Protein AF-A0A351BJ58-F1 (afdb_monomer_lite)

Secondary structure (DSSP, 8-state):
-EEEEEESS--HHHHHHHHHHHHTT-EEEEEE-S-HHHHHHHHHHH--SEEEEEE-SSPPPHHHHTT--

pLDDT: mean 94.06, std 6.03, range [57.22, 98.5]

Sequence (69 aa):
MRILLLCHAFNSLSQRLYCELAGRGHQLSVEYDVADSVTDEAVALFRPDLIIAPYLRRAIPATIWRQHC

Radius of gyration: 11.31 Å; chains: 1; bounding box: 24×28×26 Å

Foldseek 3Di:
DEEEEEAQDCDPQVVVVVVVCVVVVYHYDYHHPPDQVSVVVCCVVSVGPYYDYRHDPDDHDPVPVVVVD

Structure (mmCIF, N/CA/C/O backbone):
data_AF-A0A351BJ58-F1
#
_entry.id   AF-A0A351BJ58-F1
#
loop_
_atom_site.group_PDB
_atom_site.id
_atom_site.type_symbol
_atom_site.label_atom_id
_atom_site.label_alt_id
_atom_site.label_comp_id
_atom_site.label_asym_id
_atom_site.label_entity_id
_atom_site.label_seq_id
_atom_site.pdbx_PDB_ins_code
_atom_site.Cartn_x
_atom_site.Cartn_y
_atom_site.Cartn_z
_atom_site.occupancy
_atom_site.B_iso_or_equiv
_atom_site.auth_seq_id
_atom_site.auth_comp_id
_atom_site.auth_asym_id
_atom_site.auth_atom_id
_atom_site.pdbx_PDB_model_num
ATOM 1 N N . MET A 1 1 ? -8.767 -5.167 9.899 1.00 96.44 1 MET A N 1
ATOM 2 C CA . MET A 1 1 ? -8.080 -5.850 8.775 1.00 96.44 1 MET A CA 1
ATOM 3 C C . MET A 1 1 ? -6.750 -5.175 8.526 1.00 96.44 1 MET A C 1
ATOM 5 O O . MET A 1 1 ? -6.657 -3.973 8.767 1.00 96.44 1 MET A O 1
ATOM 9 N N . ARG A 1 2 ? -5.768 -5.931 8.047 1.00 97.75 2 ARG A N 1
ATOM 10 C CA . ARG A 1 2 ? -4.467 -5.457 7.577 1.00 97.75 2 ARG A CA 1
ATOM 11 C C . ARG A 1 2 ? -4.563 -5.121 6.097 1.00 97.75 2 ARG A C 1
ATOM 13 O O . ARG A 1 2 ? -4.837 -6.008 5.294 1.00 97.75 2 ARG A O 1
ATOM 20 N N . ILE A 1 3 ? -4.367 -3.858 5.740 1.00 98.06 3 ILE A N 1
ATOM 21 C CA . ILE A 1 3 ? -4.455 -3.390 4.356 1.00 98.06 3 ILE A CA 1
ATOM 22 C C . ILE A 1 3 ? -3.102 -2.822 3.945 1.00 98.06 3 ILE A C 1
ATOM 24 O O . ILE A 1 3 ? -2.564 -1.939 4.614 1.00 98.06 3 ILE A O 1
ATOM 28 N N . LEU A 1 4 ? -2.558 -3.341 2.849 1.00 97.50 4 LEU A N 1
ATOM 29 C CA . LEU A 1 4 ? -1.336 -2.833 2.241 1.00 97.50 4 LEU A CA 1
ATOM 30 C C . LEU A 1 4 ? -1.697 -1.843 1.132 1.00 97.50 4 LEU A C 1
ATOM 32 O O . LEU A 1 4 ? -2.376 -2.208 0.173 1.00 97.50 4 LEU A O 1
ATOM 36 N N . LEU A 1 5 ? -1.239 -0.600 1.257 1.00 97.62 5 LEU A N 1
ATOM 37 C CA . LEU A 1 5 ? -1.327 0.412 0.211 1.00 97.62 5 LEU A CA 1
ATOM 38 C C . LEU A 1 5 ? -0.046 0.385 -0.622 1.00 97.62 5 LEU A C 1
ATOM 40 O O . LEU A 1 5 ? 0.988 0.874 -0.176 1.00 97.62 5 LEU A O 1
ATOM 44 N N . LEU A 1 6 ? -0.125 -0.162 -1.833 1.00 96.75 6 LEU A N 1
ATOM 45 C CA . LEU A 1 6 ? 0.996 -0.210 -2.771 1.00 96.75 6 LEU A CA 1
ATOM 46 C C . LEU A 1 6 ? 0.915 0.978 -3.734 1.00 96.75 6 LEU A C 1
ATOM 48 O O . LEU A 1 6 ? -0.030 1.083 -4.518 1.00 96.75 6 LEU A O 1
ATOM 52 N N . CYS A 1 7 ? 1.874 1.900 -3.687 1.00 96.75 7 CYS A N 1
ATOM 53 C CA . CYS A 1 7 ? 1.818 3.095 -4.527 1.00 96.75 7 CYS A CA 1
ATOM 54 C C . CYS A 1 7 ? 3.188 3.551 -5.029 1.00 96.75 7 CYS A C 1
ATOM 56 O O . CYS A 1 7 ? 4.188 3.437 -4.346 1.00 96.75 7 CYS A O 1
ATOM 58 N N . HIS A 1 8 ? 3.258 4.133 -6.222 1.00 95.31 8 HIS A N 1
ATOM 59 C CA . HIS A 1 8 ? 4.498 4.732 -6.719 1.00 95.31 8 HIS A CA 1
ATOM 60 C C . HIS A 1 8 ? 4.859 6.021 -5.959 1.00 95.31 8 HIS A C 1
ATOM 62 O O . HIS A 1 8 ? 6.024 6.368 -5.807 1.00 95.31 8 HIS A O 1
ATOM 68 N N . ALA A 1 9 ? 3.843 6.739 -5.479 1.00 96.12 9 ALA A N 1
ATOM 69 C CA . ALA A 1 9 ? 3.987 7.904 -4.621 1.00 96.12 9 ALA A CA 1
ATOM 70 C C . ALA A 1 9 ? 2.797 7.980 -3.661 1.00 96.12 9 ALA A C 1
ATOM 72 O O . ALA A 1 9 ? 1.658 7.703 -4.055 1.00 96.12 9 ALA A O 1
ATOM 73 N N . PHE A 1 10 ? 3.038 8.434 -2.431 1.00 96.81 10 PHE A N 1
ATOM 74 C CA . PHE A 1 10 ? 1.993 8.632 -1.431 1.00 96.81 10 PHE A CA 1
ATOM 75 C C . PHE A 1 10 ? 1.273 9.971 -1.659 1.00 96.81 10 PHE A C 1
ATOM 77 O O . PHE A 1 10 ? 1.398 10.925 -0.892 1.00 96.81 10 PHE A O 1
ATOM 84 N N . ASN A 1 11 ? 0.577 10.051 -2.796 1.00 97.25 11 ASN A N 1
ATOM 85 C CA . ASN A 1 11 ? -0.107 11.246 -3.286 1.00 97.25 11 ASN A CA 1
ATOM 86 C C . ASN A 1 11 ? -1.422 11.525 -2.528 1.00 97.25 11 ASN A C 1
ATOM 88 O O . ASN A 1 11 ? -1.789 10.811 -1.596 1.00 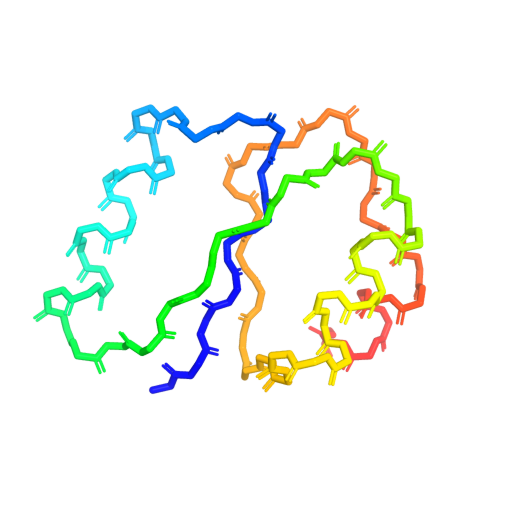97.25 11 ASN A O 1
ATOM 92 N N . SER A 1 12 ? -2.157 12.556 -2.950 1.00 98.12 12 SER A N 1
ATOM 93 C CA . SER A 1 12 ? -3.411 12.967 -2.307 1.00 98.12 12 SER A CA 1
ATOM 94 C C . SER A 1 12 ? -4.481 11.868 -2.261 1.00 98.12 12 SER A C 1
ATOM 96 O O . SER A 1 12 ? -5.196 11.770 -1.265 1.00 98.12 12 SER A O 1
ATOM 98 N N . LEU A 1 13 ? -4.585 11.012 -3.286 1.00 98.00 13 LEU A N 1
ATOM 99 C CA . LEU A 1 13 ? -5.519 9.883 -3.282 1.00 98.00 13 LEU A CA 1
ATOM 100 C C . LEU A 1 13 ? -5.088 8.816 -2.268 1.00 98.00 13 LEU A C 1
ATOM 102 O O . LEU A 1 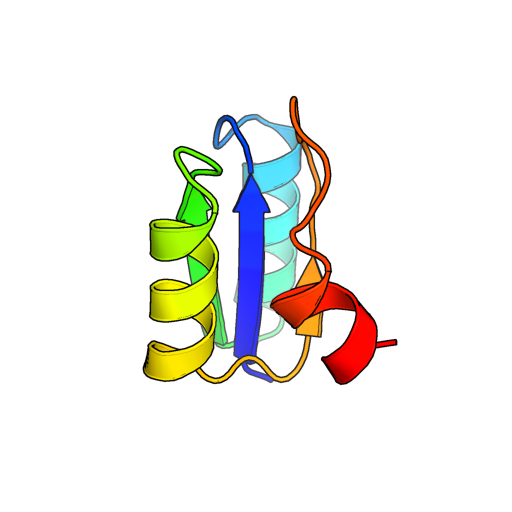13 ? -5.908 8.384 -1.458 1.00 98.00 13 LEU A O 1
ATOM 106 N N . SER A 1 14 ? -3.807 8.435 -2.267 1.00 97.88 14 SER A N 1
ATOM 107 C CA . SER A 1 14 ? -3.254 7.472 -1.305 1.00 97.88 14 SER A CA 1
ATOM 108 C C . SER A 1 14 ? -3.423 7.957 0.139 1.00 97.88 14 SER A C 1
ATOM 110 O O . SER A 1 14 ? -3.861 7.196 0.998 1.00 97.88 14 SER A O 1
ATOM 112 N N . GLN A 1 15 ? -3.151 9.241 0.395 1.00 98.31 15 GLN A N 1
ATOM 113 C CA . GLN A 1 15 ? -3.335 9.877 1.703 1.00 98.31 15 GLN A CA 1
ATOM 114 C C . GLN A 1 15 ? -4.802 9.894 2.127 1.00 98.31 15 GLN A C 1
ATOM 116 O O . GLN A 1 15 ? -5.118 9.559 3.269 1.00 98.31 15 GLN A O 1
ATOM 121 N N . ARG A 1 16 ? -5.717 10.244 1.212 1.00 98.38 16 ARG A N 1
ATOM 122 C CA . ARG A 1 16 ? -7.149 10.248 1.520 1.00 98.38 16 ARG A CA 1
ATOM 123 C C . ARG A 1 16 ? -7.625 8.854 1.915 1.00 98.38 16 ARG A C 1
ATOM 125 O O . ARG A 1 16 ? -8.295 8.721 2.934 1.00 98.38 16 ARG A O 1
ATOM 132 N N . LEU A 1 17 ? -7.252 7.827 1.151 1.00 98.19 17 LEU A N 1
ATOM 133 C CA . LEU A 1 17 ? -7.591 6.439 1.472 1.00 98.19 17 LEU A CA 1
ATOM 134 C C . LEU A 1 17 ? -6.995 6.004 2.809 1.00 98.19 17 LEU A C 1
ATOM 136 O O . LEU A 1 17 ? -7.699 5.395 3.609 1.00 98.19 17 LEU A O 1
ATOM 140 N N . TYR A 1 18 ? -5.735 6.354 3.075 1.00 98.44 18 TYR A N 1
ATOM 141 C CA . TYR A 1 18 ? -5.094 6.058 4.352 1.00 98.44 18 TYR A CA 1
ATOM 142 C C . TYR A 1 18 ? -5.890 6.638 5.525 1.00 98.44 18 TYR A C 1
ATOM 144 O O . TYR A 1 18 ? -6.239 5.902 6.442 1.00 98.44 18 TYR A O 1
ATOM 152 N N . CYS A 1 19 ? -6.237 7.928 5.481 1.00 98.38 19 CYS A N 1
ATOM 153 C CA . CYS A 1 19 ? -6.995 8.578 6.551 1.00 98.38 19 CYS A CA 1
ATOM 154 C C . CYS A 1 19 ? -8.367 7.926 6.775 1.00 98.38 19 CYS A C 1
ATOM 156 O O . CYS A 1 19 ? -8.740 7.656 7.914 1.00 98.38 19 CYS A O 1
ATOM 158 N N . GLU A 1 20 ? -9.105 7.640 5.701 1.00 98.50 20 GLU A N 1
ATOM 159 C CA . GLU A 1 20 ? -10.440 7.031 5.7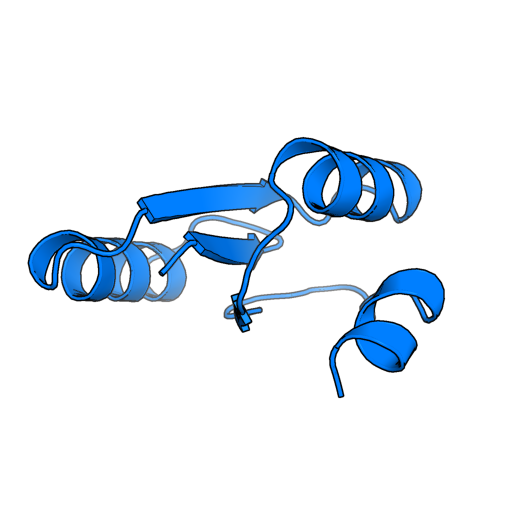86 1.00 98.50 20 GLU A CA 1
ATOM 160 C C . GLU A 1 20 ? -10.385 5.599 6.338 1.00 98.50 20 GLU A C 1
ATOM 162 O O . GLU A 1 20 ? -11.203 5.214 7.174 1.00 98.50 20 GLU A O 1
ATOM 167 N N . LEU A 1 21 ? -9.409 4.797 5.902 1.00 98.31 21 LEU A N 1
ATOM 168 C CA . LEU A 1 21 ? -9.252 3.418 6.362 1.00 98.31 21 LEU A CA 1
ATOM 169 C C . LEU A 1 21 ? -8.701 3.358 7.796 1.00 98.31 21 LEU A C 1
ATOM 171 O O . LEU A 1 21 ? -9.173 2.557 8.604 1.00 98.31 21 LEU A O 1
ATOM 175 N N . ALA A 1 22 ? -7.761 4.234 8.148 1.00 98.00 22 ALA A N 1
ATOM 176 C CA . ALA A 1 22 ? -7.263 4.352 9.515 1.00 98.00 22 ALA A CA 1
ATOM 177 C C . ALA A 1 22 ? -8.386 4.788 10.466 1.00 98.00 22 ALA A C 1
ATOM 179 O O . ALA A 1 22 ? -8.554 4.195 11.530 1.00 98.00 22 ALA A O 1
ATOM 180 N N . GLY A 1 23 ? -9.217 5.753 10.052 1.00 98.31 23 GLY A N 1
ATOM 181 C CA . GLY A 1 23 ? -10.383 6.210 10.813 1.00 98.31 23 GLY A CA 1
ATOM 182 C C . GLY A 1 23 ? -11.426 5.116 11.071 1.00 98.31 23 GLY A C 1
ATOM 183 O O . GLY A 1 23 ? -12.172 5.193 12.043 1.00 98.31 23 GLY A O 1
ATOM 184 N N . ARG A 1 24 ? -11.448 4.062 10.247 1.00 98.19 24 ARG A N 1
ATOM 185 C CA . ARG A 1 24 ? -12.288 2.865 10.429 1.00 98.19 24 ARG A CA 1
ATOM 186 C C . ARG A 1 24 ? -11.616 1.756 11.251 1.00 98.19 24 ARG A C 1
ATOM 188 O O . ARG A 1 24 ? -12.205 0.692 11.421 1.00 98.19 24 ARG A O 1
ATOM 195 N N . GLY A 1 25 ? -10.402 1.977 11.760 1.00 98.00 25 GLY A N 1
ATOM 196 C CA . GLY A 1 25 ? -9.674 1.023 12.604 1.00 98.00 25 GLY A CA 1
ATOM 197 C C . GLY A 1 25 ? -8.939 -0.084 11.839 1.00 98.00 25 GLY A C 1
ATOM 198 O O . GLY A 1 25 ? -8.629 -1.129 12.414 1.00 98.00 25 GLY A O 1
ATOM 199 N N . HIS A 1 26 ? -8.662 0.099 10.543 1.00 98.31 26 HIS A N 1
ATOM 200 C CA . HIS A 1 26 ? -7.814 -0.833 9.796 1.00 98.31 26 HIS A CA 1
ATOM 201 C C . HIS A 1 26 ? -6.333 -0.647 10.168 1.00 98.31 26 HIS A C 1
ATOM 203 O O . HIS A 1 26 ? -5.869 0.470 10.381 1.00 98.31 26 HIS A O 1
ATOM 209 N N . GLN A 1 27 ? -5.574 -1.745 10.210 1.00 98.25 27 GLN A N 1
ATOM 210 C CA . GLN A 1 27 ? -4.118 -1.701 10.323 1.00 98.25 27 GLN A CA 1
ATOM 211 C C . GLN A 1 27 ? -3.551 -1.487 8.921 1.00 98.25 27 GLN A C 1
AT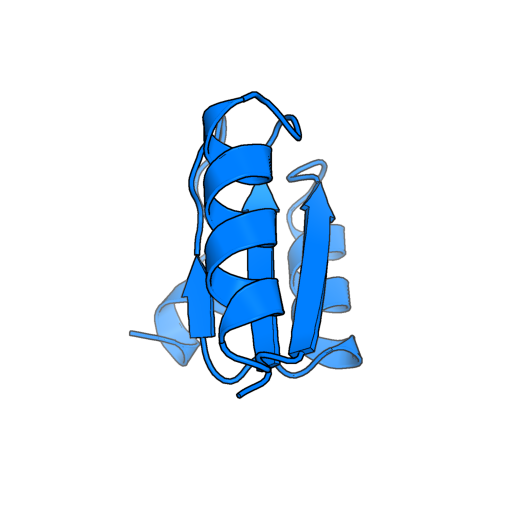OM 213 O O . GLN A 1 27 ? -3.813 -2.289 8.027 1.00 98.25 27 GLN A O 1
ATOM 218 N N . LEU A 1 28 ? -2.801 -0.410 8.717 1.00 98.00 28 LEU A N 1
ATOM 219 C CA . LEU A 1 28 ? -2.315 -0.019 7.397 1.00 98.00 28 LEU A CA 1
ATOM 220 C C . LEU A 1 28 ? -0.794 -0.120 7.326 1.00 98.00 28 LEU A C 1
ATOM 222 O O . LEU A 1 28 ? -0.110 0.258 8.274 1.00 98.00 28 LEU A O 1
ATOM 226 N N . SER A 1 29 ? -0.288 -0.576 6.183 1.00 97.81 29 SER A N 1
ATOM 227 C CA . SER A 1 29 ? 1.092 -0.328 5.756 1.00 97.81 29 SER A CA 1
ATOM 228 C C . SER A 1 29 ? 1.078 0.354 4.393 1.00 97.81 29 SER A C 1
ATOM 230 O O . SER A 1 29 ? 0.163 0.123 3.598 1.00 97.81 29 SER A O 1
ATOM 232 N N . VAL A 1 30 ? 2.066 1.203 4.127 1.00 97.00 30 VAL A N 1
ATOM 233 C CA . VAL A 1 30 ? 2.249 1.879 2.839 1.00 97.00 30 VAL A CA 1
ATOM 234 C C . VAL A 1 30 ? 3.591 1.452 2.285 1.00 97.00 30 VAL A C 1
ATOM 236 O O . VAL A 1 30 ? 4.605 1.641 2.947 1.00 97.00 30 VAL A O 1
ATOM 239 N N . GLU A 1 31 ? 3.589 0.930 1.067 1.00 96.88 31 GLU A N 1
ATOM 240 C CA . GLU A 1 31 ? 4.799 0.476 0.395 1.00 96.88 31 GLU A CA 1
ATOM 241 C C . GLU A 1 31 ? 4.928 1.113 -0.975 1.00 96.88 31 GLU A C 1
ATOM 243 O O . GLU A 1 31 ? 3.941 1.310 -1.699 1.00 96.88 31 GLU A O 1
ATOM 248 N N . TYR A 1 32 ? 6.169 1.452 -1.315 1.00 94.31 32 TYR A N 1
ATOM 249 C CA . TYR A 1 32 ? 6.474 2.071 -2.588 1.00 94.31 32 TYR A CA 1
ATOM 250 C C . TYR A 1 32 ? 6.760 1.013 -3.652 1.00 94.31 32 TYR A C 1
ATOM 252 O O . TYR A 1 32 ? 7.608 0.143 -3.463 1.00 94.31 32 TYR A O 1
ATOM 260 N N . ASP A 1 33 ? 6.095 1.125 -4.802 1.00 88.81 33 ASP A N 1
ATOM 261 C CA . ASP A 1 33 ? 6.354 0.275 -5.972 1.00 88.81 33 ASP A CA 1
ATOM 262 C C . ASP A 1 33 ? 7.689 0.671 -6.641 1.00 88.81 33 ASP A C 1
ATOM 264 O O . ASP A 1 33 ? 7.735 1.418 -7.625 1.00 88.81 33 ASP A O 1
ATOM 268 N N . VAL A 1 34 ? 8.795 0.230 -6.027 1.00 88.31 34 VAL A N 1
ATOM 269 C CA . VAL A 1 34 ? 10.182 0.488 -6.458 1.00 88.31 34 VAL A CA 1
ATOM 270 C C . VAL A 1 34 ? 10.739 -0.692 -7.252 1.00 88.31 34 VAL A C 1
ATOM 272 O O . VAL A 1 34 ? 11.363 -0.502 -8.299 1.00 88.31 34 VAL A O 1
ATOM 275 N N . ALA A 1 35 ? 10.513 -1.914 -6.772 1.00 89.00 35 ALA A N 1
ATOM 276 C CA . ALA A 1 35 ? 10.925 -3.152 -7.417 1.00 89.00 35 ALA A CA 1
ATOM 277 C C . ALA A 1 35 ? 10.029 -4.316 -6.977 1.00 89.00 35 ALA A C 1
ATOM 279 O O . ALA A 1 35 ? 9.503 -4.322 -5.863 1.00 89.00 35 ALA A O 1
ATOM 280 N N . ASP A 1 36 ? 9.912 -5.323 -7.840 1.00 88.00 36 ASP A N 1
ATOM 281 C CA . ASP A 1 36 ? 9.081 -6.505 -7.606 1.00 88.00 36 ASP A CA 1
ATOM 282 C C . ASP A 1 36 ? 9.472 -7.210 -6.294 1.00 88.00 36 ASP A C 1
ATOM 284 O O . ASP A 1 36 ? 8.607 -7.498 -5.472 1.00 88.00 36 ASP A O 1
ATOM 288 N N . SER A 1 37 ? 10.777 -7.359 -6.026 1.00 89.81 37 SER A N 1
ATOM 289 C CA . SER A 1 37 ? 11.291 -7.984 -4.797 1.00 89.81 37 SER A CA 1
ATOM 290 C C . SER A 1 37 ? 10.905 -7.236 -3.520 1.00 89.81 37 SER A C 1
ATOM 292 O O . SER A 1 37 ? 10.666 -7.865 -2.495 1.00 89.81 37 SER A O 1
ATOM 294 N N . VAL A 1 38 ? 10.827 -5.902 -3.578 1.00 90.00 38 VAL A N 1
ATOM 295 C CA . VAL A 1 38 ? 10.411 -5.070 -2.435 1.00 90.00 38 VAL A CA 1
ATOM 296 C C . VAL A 1 38 ? 8.929 -5.293 -2.147 1.00 90.00 38 VAL A C 1
ATOM 298 O O . VAL A 1 38 ? 8.528 -5.412 -0.994 1.00 90.00 38 VAL A O 1
ATOM 301 N N . THR A 1 39 ? 8.118 -5.412 -3.200 1.00 91.19 39 THR A N 1
ATOM 302 C CA . THR A 1 39 ? 6.684 -5.700 -3.067 1.00 91.19 39 THR A CA 1
ATOM 303 C C . THR A 1 39 ? 6.449 -7.103 -2.498 1.00 91.19 39 THR A C 1
ATOM 305 O O . THR A 1 39 ? 5.611 -7.267 -1.612 1.00 91.19 39 THR A O 1
ATOM 308 N N . ASP A 1 40 ? 7.206 -8.103 -2.958 1.00 92.44 40 ASP A N 1
ATOM 309 C CA . ASP A 1 40 ? 7.133 -9.473 -2.433 1.00 92.44 40 ASP A CA 1
ATOM 310 C C . ASP A 1 40 ? 7.517 -9.534 -0.945 1.00 92.44 40 ASP A C 1
ATOM 312 O O . ASP A 1 40 ? 6.797 -10.126 -0.136 1.00 92.44 40 ASP A O 1
ATOM 316 N N . GLU A 1 41 ? 8.615 -8.879 -0.561 1.00 93.88 41 GLU A N 1
ATOM 317 C CA . GLU A 1 41 ? 9.067 -8.806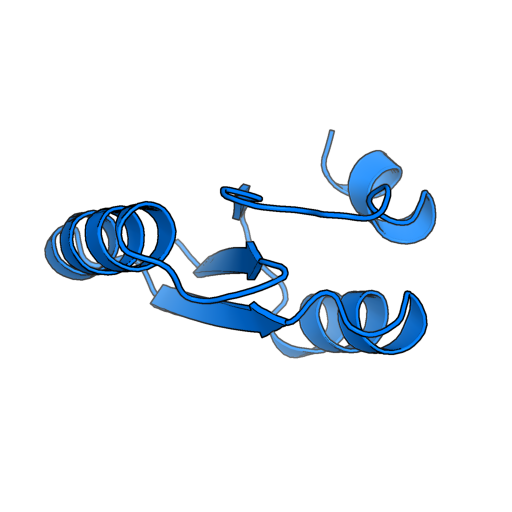 0.832 1.00 93.88 41 GLU A CA 1
ATOM 318 C C . GLU A 1 41 ? 8.039 -8.100 1.727 1.00 93.88 41 GLU A C 1
ATOM 320 O O . GLU A 1 41 ? 7.683 -8.612 2.791 1.00 93.88 41 GLU A O 1
ATOM 325 N N . ALA A 1 42 ? 7.491 -6.974 1.270 1.00 93.62 42 ALA A N 1
ATOM 326 C CA . ALA A 1 42 ? 6.437 -6.251 1.970 1.00 93.62 42 ALA A CA 1
ATOM 327 C C . ALA A 1 42 ? 5.207 -7.124 2.250 1.00 93.62 42 ALA A C 1
ATOM 329 O O . ALA A 1 42 ? 4.689 -7.143 3.372 1.00 93.62 42 ALA A O 1
ATOM 330 N N . VAL A 1 43 ? 4.738 -7.871 1.246 1.00 94.00 43 VAL A N 1
ATOM 331 C CA . VAL A 1 43 ? 3.595 -8.779 1.400 1.00 94.00 43 VAL A CA 1
ATOM 332 C C . VAL A 1 43 ? 3.932 -9.910 2.371 1.00 94.00 43 VAL A C 1
ATOM 334 O O . VAL A 1 43 ? 3.121 -10.214 3.248 1.00 94.00 43 VAL A O 1
ATOM 337 N N . ALA A 1 44 ? 5.132 -10.489 2.286 1.00 93.94 44 ALA A N 1
ATOM 338 C CA . ALA A 1 44 ? 5.570 -11.558 3.181 1.00 93.94 44 ALA A CA 1
ATOM 339 C C . ALA A 1 44 ? 5.686 -11.107 4.650 1.00 93.94 44 ALA A C 1
ATOM 341 O O . ALA A 1 44 ? 5.282 -11.842 5.554 1.00 93.94 44 ALA A O 1
ATOM 342 N N . LEU A 1 45 ? 6.200 -9.898 4.899 1.00 96.00 45 LEU A N 1
ATOM 343 C CA . LEU A 1 45 ? 6.375 -9.345 6.245 1.00 96.00 45 LEU A CA 1
ATOM 344 C C . LEU A 1 45 ? 5.047 -8.889 6.855 1.00 96.00 45 LEU A C 1
ATOM 346 O O . LEU A 1 45 ? 4.706 -9.260 7.982 1.00 96.00 45 LEU A O 1
ATOM 350 N N . PHE A 1 46 ? 4.276 -8.098 6.109 1.00 96.88 46 PHE A N 1
ATOM 351 C CA . PHE A 1 46 ? 3.045 -7.497 6.613 1.00 96.88 46 PHE A CA 1
ATOM 352 C C . PHE A 1 46 ? 1.871 -8.488 6.628 1.00 96.88 46 PHE A C 1
ATOM 354 O O . PHE A 1 46 ? 0.989 -8.406 7.492 1.00 96.88 46 PHE A O 1
ATOM 361 N N . ARG A 1 47 ? 1.886 -9.467 5.710 1.00 95.38 47 ARG A N 1
ATOM 362 C CA . ARG A 1 47 ? 0.833 -10.470 5.494 1.00 95.38 47 ARG A CA 1
ATOM 363 C C . ARG A 1 47 ? -0.555 -9.816 5.373 1.00 95.38 47 ARG A C 1
ATOM 365 O O . ARG A 1 47 ? -1.404 -10.089 6.214 1.00 95.38 47 ARG A O 1
ATOM 372 N N . PRO A 1 48 ? -0.792 -8.914 4.405 1.00 96.38 48 PRO A N 1
ATOM 373 C CA . PRO A 1 48 ? -2.054 -8.185 4.298 1.00 96.38 48 PRO A CA 1
ATOM 374 C C . PRO A 1 48 ? -3.255 -9.103 4.046 1.00 96.38 48 PRO A C 1
ATOM 376 O O . PRO A 1 48 ? -3.149 -10.110 3.352 1.00 96.38 48 PRO A O 1
ATOM 379 N N . ASP A 1 49 ? -4.417 -8.693 4.555 1.00 95.69 49 ASP A N 1
ATOM 380 C CA . ASP A 1 49 ? -5.705 -9.307 4.220 1.00 95.69 49 ASP A CA 1
ATOM 381 C C . ASP A 1 49 ? -6.248 -8.742 2.887 1.00 95.69 49 ASP A C 1
ATOM 383 O O . ASP A 1 49 ? -7.032 -9.394 2.204 1.00 95.69 49 ASP A O 1
ATOM 387 N N . LEU A 1 50 ? -5.839 -7.518 2.520 1.00 95.31 50 LEU A N 1
ATOM 388 C CA . LEU A 1 50 ? -6.205 -6.829 1.279 1.00 95.31 50 LEU A CA 1
ATOM 389 C C . LEU A 1 50 ? -5.047 -5.944 0.796 1.00 95.31 50 LEU A C 1
ATOM 391 O O . LEU A 1 50 ? -4.425 -5.239 1.594 1.00 95.31 50 LEU A O 1
ATOM 395 N N . ILE A 1 51 ? -4.801 -5.926 -0.514 1.00 95.56 51 ILE A N 1
ATOM 396 C CA . ILE A 1 51 ? -3.856 -5.008 -1.161 1.00 95.56 51 ILE A CA 1
ATOM 397 C C . ILE A 1 51 ? -4.655 -4.000 -1.989 1.00 95.56 51 ILE A C 1
ATOM 399 O O . ILE A 1 51 ? -5.491 -4.382 -2.805 1.00 95.56 51 ILE A O 1
ATOM 403 N N . ILE A 1 52 ? -4.403 -2.709 -1.784 1.00 96.44 52 ILE A N 1
ATOM 404 C CA . ILE A 1 52 ? -5.009 -1.619 -2.553 1.00 96.44 52 ILE A CA 1
ATOM 405 C C . ILE A 1 52 ? -3.886 -0.864 -3.259 1.00 96.44 52 ILE A C 1
ATOM 407 O O . ILE A 1 52 ? -2.932 -0.422 -2.622 1.00 96.44 52 ILE A O 1
ATOM 411 N N . ALA A 1 53 ? -4.015 -0.688 -4.573 1.00 96.06 53 ALA A N 1
ATOM 412 C CA . ALA A 1 53 ? -2.999 -0.064 -5.412 1.00 96.06 53 ALA A CA 1
ATOM 413 C C . ALA A 1 53 ? -3.498 1.260 -6.025 1.00 96.06 53 ALA A C 1
ATOM 415 O O . ALA A 1 53 ? -3.866 1.299 -7.199 1.00 96.06 53 ALA A O 1
ATOM 416 N N . PRO A 1 54 ? -3.579 2.356 -5.243 1.00 96.12 54 PRO A N 1
ATOM 417 C CA . PRO A 1 54 ? -4.266 3.579 -5.667 1.00 96.12 54 PRO A CA 1
ATOM 418 C C . PRO A 1 54 ? -3.524 4.372 -6.747 1.00 96.12 54 PRO A C 1
ATOM 420 O O . PRO A 1 54 ? -4.129 5.198 -7.429 1.00 96.12 54 PRO A O 1
ATOM 423 N N . TYR A 1 55 ? -2.215 4.161 -6.895 1.00 95.50 55 TYR A N 1
ATOM 424 C CA . TYR A 1 55 ? -1.410 4.835 -7.905 1.00 95.50 55 TYR A CA 1
ATOM 425 C C . TYR A 1 55 ? -0.161 4.018 -8.232 1.00 95.50 55 TYR A C 1
ATOM 427 O O . TYR A 1 55 ? 0.767 3.984 -7.430 1.00 95.50 55 TYR A O 1
ATOM 435 N N . LEU A 1 56 ? -0.111 3.398 -9.411 1.00 94.56 56 LEU A N 1
ATOM 436 C CA . LEU A 1 56 ? 1.037 2.615 -9.876 1.00 94.56 56 LEU A CA 1
ATOM 437 C C . LEU A 1 56 ? 1.601 3.167 -11.185 1.00 94.56 56 LEU A C 1
ATOM 439 O O . LEU A 1 56 ? 0.897 3.815 -11.960 1.00 94.56 56 LEU A O 1
ATOM 443 N N . ARG A 1 57 ? 2.881 2.876 -11.436 1.00 93.94 57 ARG A N 1
ATOM 444 C CA . ARG A 1 57 ? 3.533 3.096 -12.740 1.00 93.94 57 ARG A CA 1
ATOM 445 C C . ARG A 1 57 ? 4.034 1.807 -13.385 1.00 93.94 57 ARG A C 1
ATOM 447 O O . ARG A 1 57 ? 4.467 1.839 -14.534 1.00 93.94 57 ARG A O 1
ATOM 454 N N . ARG A 1 58 ? 3.981 0.692 -12.659 1.00 92.44 58 ARG A N 1
ATOM 455 C CA . ARG A 1 58 ? 4.365 -0.642 -13.115 1.00 92.44 58 ARG A CA 1
ATOM 456 C C . ARG A 1 58 ? 3.221 -1.610 -12.833 1.00 92.44 58 ARG A C 1
ATOM 458 O O . ARG A 1 58 ? 2.304 -1.308 -12.070 1.00 92.44 58 ARG A O 1
ATOM 465 N N . ALA A 1 59 ? 3.258 -2.762 -13.491 1.00 91.06 59 ALA A N 1
ATOM 466 C CA . ALA A 1 59 ? 2.328 -3.838 -13.192 1.00 91.06 59 ALA A CA 1
ATOM 467 C C . ALA A 1 59 ? 2.658 -4.457 -11.827 1.00 91.06 59 ALA A C 1
ATOM 469 O O . ALA A 1 59 ? 3.827 -4.576 -11.468 1.00 91.06 59 ALA A O 1
ATOM 470 N N . ILE A 1 60 ? 1.627 -4.898 -11.104 1.00 90.88 60 ILE A N 1
ATOM 471 C CA . ILE A 1 60 ? 1.811 -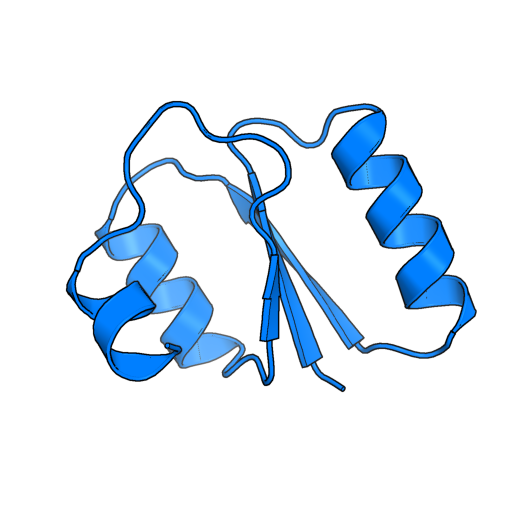5.695 -9.887 1.00 90.88 60 ILE A CA 1
ATOM 472 C C . ILE A 1 60 ? 2.442 -7.044 -10.285 1.00 90.88 60 ILE A C 1
ATOM 474 O O . ILE A 1 60 ? 1.955 -7.667 -11.239 1.00 90.88 60 ILE A O 1
ATOM 478 N N . PRO A 1 61 ? 3.475 -7.528 -9.572 1.00 90.06 61 PRO A N 1
ATOM 479 C CA . PRO A 1 61 ? 4.096 -8.819 -9.853 1.00 90.06 61 PRO A CA 1
ATOM 480 C C . PRO A 1 61 ? 3.088 -9.973 -9.841 1.00 90.06 61 PRO A C 1
ATOM 482 O O . PRO A 1 61 ? 2.177 -10.025 -9.009 1.00 90.06 61 PRO A O 1
ATOM 485 N N . ALA A 1 62 ? 3.261 -10.935 -10.752 1.00 90.81 62 ALA A N 1
ATOM 486 C CA . ALA A 1 62 ? 2.378 -12.102 -10.851 1.00 90.81 62 ALA A CA 1
ATOM 487 C C . ALA A 1 62 ? 2.407 -13.002 -9.612 1.00 90.81 62 ALA A C 1
ATOM 489 O O . ALA A 1 62 ? 1.429 -13.698 -9.346 1.00 90.81 62 ALA A O 1
ATOM 490 N N . THR A 1 63 ? 3.503 -12.970 -8.858 1.00 89.88 63 THR A N 1
ATOM 491 C CA . THR A 1 63 ? 3.646 -13.613 -7.547 1.00 89.88 63 THR A CA 1
ATOM 492 C C . THR A 1 63 ? 2.613 -13.110 -6.545 1.00 89.88 63 THR A C 1
ATOM 494 O O . THR A 1 63 ? 2.096 -13.908 -5.771 1.00 89.88 63 THR A O 1
ATOM 497 N N . ILE A 1 64 ? 2.255 -11.826 -6.614 1.00 89.50 64 ILE A N 1
ATOM 498 C CA . ILE A 1 64 ? 1.320 -11.186 -5.690 1.00 89.50 64 ILE A CA 1
ATOM 499 C C . ILE A 1 64 ? -0.123 -11.370 -6.141 1.00 89.50 64 ILE A C 1
ATOM 501 O O . ILE A 1 64 ? -0.921 -11.973 -5.427 1.00 89.50 64 ILE A O 1
ATOM 505 N N . TRP A 1 65 ? -0.493 -10.870 -7.325 1.00 88.50 65 TRP A N 1
ATOM 506 C CA . TRP A 1 65 ? -1.917 -10.817 -7.672 1.00 88.50 65 TRP A CA 1
ATOM 507 C C . TRP A 1 65 ? -2.525 -12.212 -7.843 1.00 88.50 65 TRP A C 1
ATOM 509 O O . TRP A 1 65 ? -3.665 -12.415 -7.457 1.00 88.50 65 TRP A O 1
ATOM 519 N N . ARG A 1 66 ? -1.763 -13.218 -8.294 1.00 90.00 66 ARG A N 1
ATOM 520 C CA . ARG A 1 66 ? -2.281 -14.596 -8.398 1.00 90.00 66 ARG A CA 1
ATOM 521 C C . ARG A 1 66 ? -2.640 -15.226 -7.052 1.00 90.00 66 ARG A C 1
ATOM 523 O O . ARG A 1 66 ? -3.411 -16.178 -7.036 1.00 90.00 66 ARG A O 1
ATOM 530 N N . GLN A 1 67 ? -2.068 -14.739 -5.954 1.00 84.56 67 GLN A N 1
ATOM 531 C CA . GLN A 1 67 ? -2.335 -15.239 -4.602 1.00 84.56 67 GLN A CA 1
ATOM 532 C C . GLN A 1 67 ? -3.446 -14.452 -3.891 1.00 84.56 67 GLN A C 1
ATOM 534 O O . GLN A 1 67 ? -3.932 -14.887 -2.851 1.00 84.56 67 GLN A O 1
ATOM 539 N N . HIS A 1 68 ? -3.842 -13.304 -4.448 1.00 76.81 68 HIS A N 1
ATOM 540 C CA . HIS A 1 68 ? -4.754 -12.339 -3.833 1.00 76.81 68 HIS A CA 1
ATOM 541 C C . HIS A 1 68 ? -5.902 -11.909 -4.775 1.00 76.81 68 HIS A C 1
ATOM 543 O O . HIS A 1 68 ? -6.480 -10.838 -4.578 1.00 76.81 68 HIS A O 1
ATOM 549 N N . CYS A 1 69 ? -6.219 -12.721 -5.794 1.00 57.22 69 CYS A N 1
ATOM 550 C CA . CYS A 1 69 ? -7.389 -12.573 -6.671 1.00 57.22 69 CYS A CA 1
ATOM 551 C C . CYS A 1 69 ? -8.587 -13.392 -6.184 1.00 57.22 69 CYS A C 1
ATOM 553 O O . CYS A 1 69 ? -8.368 -14.502 -5.650 1.00 57.22 69 CYS A O 1
#